Protein AF-A0A925J0E3-F1 (afdb_monomer_lite)

pLDDT: mean 84.18, std 11.71, range [51.5, 95.69]

Secondary structure (DSSP, 8-state):
-HHHHHHTT-HHHHHHHHHHHHHHHHHHHHHHS-B-S--BTTTTBSPTTS---TT-SB-TTTTHHHHHHHHHHT--

Sequence (76 aa):
MYKGLTQYNFPGVTKELVEKSNALLVINWRASKSVNENYHASGVGRLPGEAQNTSDNFYHWGALLGYMYLLENNKK

Foldseek 3Di:
DLVVCVVVPVVVVNVVQLVLLQQLQVLCCVVPVAQDPDADPVSNGDDPPDDDPVPHSYDPVSCVSNVSNVVVVPPD

Radius of gyration: 13.39 Å; chains: 1; bounding box: 36×21×33 Å

Structure (mmCIF, N/CA/C/O backbone):
data_AF-A0A925J0E3-F1
#
_entry.id   AF-A0A925J0E3-F1
#
loop_
_atom_site.group_PDB
_atom_site.id
_atom_site.type_symbol
_atom_site.label_atom_id
_atom_site.label_alt_id
_atom_site.label_comp_id
_atom_site.label_asym_id
_atom_site.label_entity_id
_atom_site.label_seq_id
_atom_site.pdbx_PDB_ins_code
_atom_site.Cartn_x
_atom_site.Cartn_y
_atom_site.Cartn_z
_atom_site.occupancy
_atom_site.B_iso_or_equiv
_atom_site.auth_seq_id
_atom_site.auth_comp_id
_atom_site.auth_asym_id
_atom_site.auth_atom_id
_atom_site.pdbx_PDB_model_num
ATOM 1 N N . MET A 1 1 ? -1.216 8.599 9.186 1.00 83.06 1 MET A N 1
ATOM 2 C CA . MET A 1 1 ? -2.522 8.588 8.490 1.00 83.06 1 MET A CA 1
ATOM 3 C C . MET A 1 1 ? -3.396 7.410 8.926 1.00 83.06 1 MET A C 1
ATOM 5 O O . MET A 1 1 ? -4.313 7.662 9.692 1.00 83.06 1 MET A O 1
ATOM 9 N N . TYR A 1 2 ? -3.090 6.154 8.558 1.00 91.81 2 TYR A N 1
ATOM 10 C CA . TYR A 1 2 ? -3.880 4.960 8.936 1.00 91.81 2 TYR A CA 1
ATOM 11 C C . TYR A 1 2 ? -4.226 4.884 10.429 1.00 91.81 2 TYR A C 1
ATOM 13 O O . TYR A 1 2 ? -5.401 4.844 10.772 1.00 91.81 2 TYR A O 1
ATOM 21 N N . LYS A 1 3 ? -3.227 5.002 11.319 1.00 92.38 3 LYS A N 1
ATOM 22 C CA . LYS A 1 3 ? -3.451 5.010 12.778 1.00 92.38 3 LYS A CA 1
ATOM 23 C C . LYS A 1 3 ? -4.459 6.081 13.222 1.00 92.38 3 LYS A C 1
ATOM 25 O O . LYS A 1 3 ? -5.272 5.829 14.102 1.00 92.38 3 LYS A O 1
ATOM 30 N N . GLY A 1 4 ? -4.418 7.258 12.596 1.00 94.12 4 GLY A N 1
ATOM 31 C CA . GLY A 1 4 ? -5.371 8.335 12.862 1.00 94.12 4 GLY A CA 1
ATOM 32 C C . GLY A 1 4 ? -6.783 7.951 12.427 1.00 94.12 4 GLY A C 1
ATOM 33 O O . GLY A 1 4 ? -7.699 8.012 13.236 1.00 94.12 4 GLY A O 1
ATOM 34 N N . LEU A 1 5 ? -6.955 7.471 11.193 1.00 93.56 5 LEU A N 1
ATOM 35 C CA . LEU A 1 5 ? -8.267 7.042 10.692 1.00 93.56 5 LEU A CA 1
ATOM 36 C C . LEU A 1 5 ? -8.879 5.916 11.538 1.00 93.56 5 LEU A C 1
ATOM 38 O O . LEU A 1 5 ? -10.075 5.949 11.822 1.0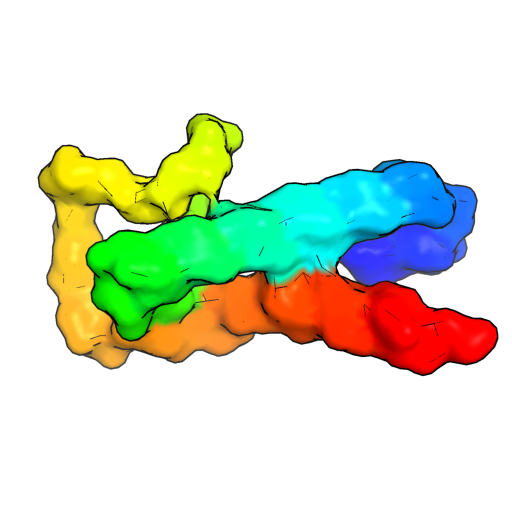0 93.56 5 LEU A O 1
ATOM 42 N N . THR A 1 6 ? -8.055 4.975 12.010 1.00 92.75 6 THR A N 1
ATOM 43 C CA . THR A 1 6 ? -8.509 3.916 12.921 1.00 92.75 6 THR A CA 1
ATOM 44 C C . THR A 1 6 ? -8.856 4.450 14.308 1.00 92.75 6 THR A C 1
ATOM 46 O O . THR A 1 6 ? -9.834 4.011 14.900 1.00 92.75 6 THR A O 1
ATOM 49 N N . GLN A 1 7 ? -8.082 5.403 14.836 1.00 95.44 7 GLN A N 1
ATOM 50 C CA . GLN A 1 7 ? -8.284 5.947 16.182 1.00 95.44 7 GLN A CA 1
ATOM 51 C C . GLN A 1 7 ? -9.524 6.844 16.267 1.00 95.44 7 GLN A C 1
ATOM 53 O O . GLN A 1 7 ? -10.216 6.831 17.279 1.00 95.44 7 GLN A O 1
ATOM 58 N 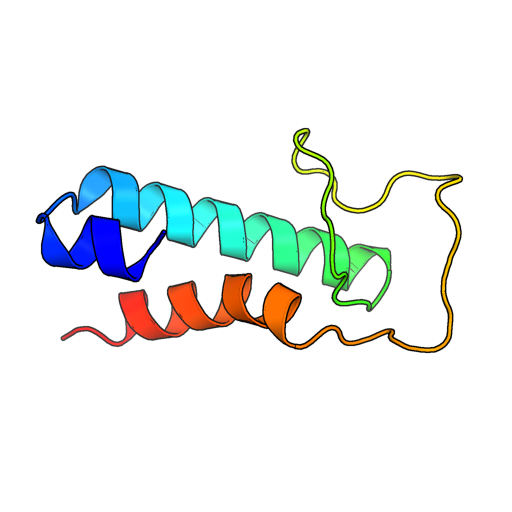N . TYR A 1 8 ? -9.821 7.593 15.205 1.00 95.69 8 TYR A N 1
ATOM 59 C CA . TYR A 1 8 ? -11.011 8.443 15.113 1.00 95.69 8 TYR A CA 1
ATOM 60 C C . TYR A 1 8 ? -12.226 7.728 14.492 1.00 95.69 8 TYR A C 1
ATOM 62 O O . TYR A 1 8 ? -13.230 8.371 14.207 1.00 95.69 8 TYR A O 1
ATOM 70 N N . ASN A 1 9 ? -12.153 6.403 14.317 1.00 92.38 9 ASN A N 1
ATOM 71 C CA . ASN A 1 9 ? -13.243 5.538 13.863 1.00 92.38 9 ASN A CA 1
ATOM 72 C C . ASN A 1 9 ? -13.865 5.939 12.509 1.00 92.38 9 ASN A C 1
ATOM 74 O O . ASN A 1 9 ? -15.080 6.091 12.381 1.00 92.38 9 ASN A O 1
ATOM 78 N N . PHE A 1 10 ? -13.027 6.064 11.476 1.00 94.81 10 PHE A N 1
ATOM 79 C CA . PHE A 1 10 ? -13.454 6.257 10.085 1.00 94.81 10 PHE A CA 1
ATOM 80 C C . PHE A 1 10 ? -13.274 4.965 9.265 1.00 94.81 10 PHE A C 1
ATOM 82 O O . PHE A 1 10 ? -12.354 4.889 8.443 1.00 94.81 10 PHE A O 1
ATOM 89 N N . PRO A 1 11 ? -14.109 3.926 9.454 1.00 93.19 11 PRO A N 1
ATOM 90 C CA . PRO A 1 11 ? -13.879 2.606 8.860 1.00 93.19 11 PRO A CA 1
ATOM 91 C C . PRO A 1 11 ? -13.922 2.618 7.327 1.00 93.19 11 PRO A C 1
ATOM 93 O O . PRO A 1 11 ? -13.067 2.012 6.690 1.00 93.19 11 PRO A O 1
ATOM 96 N N . GLY A 1 12 ? -14.853 3.364 6.716 1.00 94.31 12 GLY A N 1
ATOM 97 C CA . GLY A 1 12 ? -14.951 3.455 5.253 1.00 94.31 12 GLY A CA 1
ATOM 98 C C . GLY A 1 12 ? -13.706 4.076 4.613 1.00 94.31 12 GLY A C 1
ATOM 99 O O . GLY A 1 12 ? -13.129 3.506 3.693 1.00 94.31 12 GLY A O 1
ATOM 100 N N . VAL A 1 13 ? -13.239 5.199 5.166 1.00 95.19 13 VAL A N 1
ATOM 101 C CA . VAL A 1 13 ? -12.033 5.899 4.688 1.00 95.19 13 VAL A CA 1
ATOM 102 C C . VAL A 1 13 ? -10.773 5.076 4.964 1.00 95.19 13 VAL A C 1
ATOM 104 O O . VAL A 1 13 ? -9.862 5.045 4.142 1.00 95.19 13 VAL A O 1
ATOM 107 N N . THR A 1 14 ? -10.718 4.382 6.107 1.00 95.12 14 THR A N 1
ATOM 108 C CA . THR A 1 14 ? -9.616 3.465 6.437 1.00 95.12 14 THR A CA 1
ATOM 109 C C . THR A 1 14 ? -9.512 2.357 5.396 1.00 95.12 14 THR A C 1
ATOM 111 O O . THR A 1 14 ? -8.430 2.139 4.853 1.00 95.12 14 THR A O 1
ATOM 114 N N . LYS A 1 15 ? -10.635 1.707 5.074 1.00 94.88 15 LYS A N 1
ATOM 115 C CA . LYS A 1 15 ? -10.696 0.652 4.063 1.00 94.88 15 LYS A CA 1
ATOM 116 C C . LYS A 1 15 ? -10.255 1.164 2.693 1.00 94.88 15 LYS A C 1
ATOM 118 O O . LYS A 1 15 ? -9.383 0.563 2.074 1.00 94.88 15 LYS A O 1
ATOM 123 N N . GLU A 1 16 ? -10.788 2.306 2.260 1.00 95.56 16 GLU A N 1
ATOM 124 C CA . GLU A 1 16 ? -10.439 2.902 0.968 1.00 95.56 16 GLU A CA 1
ATOM 125 C C . GLU A 1 16 ? -8.945 3.249 0.874 1.00 95.56 16 GLU A C 1
ATOM 127 O O . GLU A 1 16 ? -8.297 2.943 -0.130 1.00 95.56 16 GLU A O 1
ATOM 132 N N . LEU A 1 17 ? -8.380 3.849 1.929 1.00 94.62 17 LEU A N 1
ATOM 133 C CA . LEU A 1 17 ? -6.950 4.135 2.010 1.00 94.62 17 LEU A CA 1
ATOM 134 C C . LEU A 1 17 ? -6.137 2.853 1.829 1.00 94.62 17 LEU A C 1
ATOM 136 O O . LEU A 1 17 ? -5.238 2.797 0.995 1.00 94.62 17 LEU A O 1
ATOM 140 N N . VAL A 1 18 ? -6.460 1.833 2.619 1.00 95.19 18 VAL A N 1
ATOM 141 C CA . VAL A 1 18 ? -5.740 0.563 2.661 1.00 95.19 18 VAL A CA 1
ATOM 142 C C . VAL A 1 18 ? -5.780 -0.159 1.309 1.00 95.19 18 VAL A C 1
ATOM 144 O O . VAL A 1 18 ? -4.745 -0.622 0.824 1.00 95.19 18 VAL A O 1
ATOM 147 N N . GLU A 1 19 ? -6.947 -0.217 0.668 1.00 95.38 19 GLU A N 1
ATOM 148 C CA . GLU A 1 19 ? -7.122 -0.851 -0.642 1.00 95.38 19 GLU A CA 1
ATOM 149 C C . GLU A 1 19 ? -6.335 -0.120 -1.736 1.00 95.38 19 GLU A C 1
ATOM 151 O O . GLU A 1 19 ? -5.593 -0.755 -2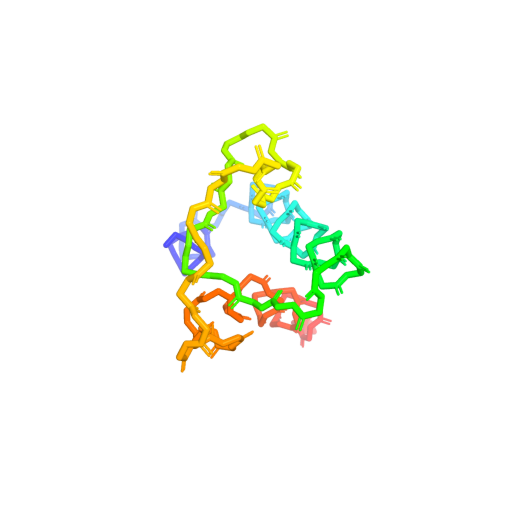.492 1.00 95.38 19 GLU A O 1
ATOM 156 N N . LYS A 1 20 ? -6.429 1.216 -1.788 1.00 93.75 20 LYS A N 1
ATOM 157 C CA . LYS A 1 20 ? -5.697 2.034 -2.768 1.00 93.75 20 LYS A CA 1
ATOM 158 C C . LYS A 1 20 ? -4.187 1.969 -2.555 1.00 93.75 20 LYS A C 1
ATOM 160 O O . LYS A 1 20 ? -3.443 1.829 -3.524 1.00 93.75 20 LYS A O 1
ATOM 165 N N . SER A 1 21 ? -3.729 2.023 -1.304 1.00 93.19 21 SER A N 1
ATOM 166 C CA . SER A 1 21 ? -2.315 1.874 -0.949 1.00 93.19 21 SER A CA 1
ATOM 167 C C . SER A 1 21 ? -1.752 0.528 -1.407 1.00 93.19 21 SER A C 1
ATOM 169 O O . SER A 1 21 ? -0.696 0.489 -2.039 1.00 93.19 21 SER A O 1
ATOM 171 N N . ASN A 1 22 ? -2.466 -0.570 -1.150 1.00 94.62 22 ASN A N 1
ATOM 172 C CA . ASN A 1 22 ? -2.038 -1.898 -1.580 1.00 94.62 22 ASN A CA 1
ATOM 173 C C . ASN A 1 22 ? -2.029 -2.037 -3.108 1.00 94.62 22 ASN A C 1
ATOM 175 O O . ASN A 1 22 ? -1.064 -2.548 -3.675 1.00 94.62 22 ASN A O 1
ATOM 179 N N . ALA A 1 23 ? -3.069 -1.546 -3.789 1.00 93.38 23 ALA A N 1
ATOM 180 C CA . ALA A 1 23 ? -3.136 -1.568 -5.248 1.00 93.38 23 ALA A CA 1
ATOM 181 C C . ALA A 1 23 ? -1.945 -0.827 -5.877 1.00 93.38 23 ALA A C 1
ATOM 183 O O . ALA A 1 23 ? -1.283 -1.363 -6.767 1.00 93.38 23 ALA A O 1
ATOM 184 N N . LEU A 1 24 ? -1.625 0.363 -5.362 1.00 91.50 24 LEU A N 1
ATOM 185 C CA . LEU A 1 24 ? -0.487 1.164 -5.803 1.00 91.50 24 LEU A CA 1
ATOM 186 C C . LEU A 1 24 ? 0.843 0.421 -5.625 1.00 91.50 24 LEU A C 1
ATOM 188 O O . LEU A 1 24 ? 1.639 0.351 -6.566 1.00 91.50 24 LEU A O 1
ATOM 192 N N . LEU A 1 25 ? 1.069 -0.176 -4.451 1.00 91.69 25 LEU A N 1
ATOM 193 C CA . LEU A 1 25 ? 2.270 -0.965 -4.174 1.00 91.69 25 LEU A CA 1
ATOM 194 C C . LEU A 1 25 ? 2.404 -2.146 -5.147 1.00 91.69 25 LEU A C 1
ATOM 196 O O . LEU A 1 25 ? 3.467 -2.350 -5.731 1.00 91.69 25 LEU A O 1
ATOM 200 N N . VAL A 1 26 ? 1.327 -2.907 -5.361 1.00 91.38 26 VAL A N 1
ATOM 201 C CA . VAL A 1 26 ? 1.331 -4.094 -6.231 1.00 91.38 26 VAL A CA 1
ATOM 202 C C . VAL A 1 26 ? 1.569 -3.725 -7.695 1.00 91.38 26 VAL A C 1
ATOM 204 O O . VAL A 1 26 ? 2.326 -4.420 -8.377 1.00 91.38 26 VAL A O 1
ATOM 207 N N . ILE A 1 27 ? 0.956 -2.645 -8.191 1.00 89.62 27 ILE A N 1
ATOM 208 C CA . ILE A 1 27 ? 1.168 -2.161 -9.564 1.00 89.62 27 ILE A CA 1
ATOM 209 C C . ILE A 1 27 ? 2.639 -1.779 -9.771 1.00 89.62 27 ILE A C 1
ATOM 211 O O . ILE A 1 27 ? 3.253 -2.227 -10.740 1.00 89.62 27 ILE A O 1
ATOM 215 N N . ASN A 1 28 ? 3.234 -1.045 -8.826 1.00 85.94 28 ASN A N 1
ATOM 216 C CA . ASN A 1 28 ? 4.647 -0.656 -8.890 1.00 85.94 28 ASN A CA 1
ATOM 217 C C . ASN A 1 28 ? 5.581 -1.854 -8.838 1.00 85.94 28 ASN A C 1
ATOM 219 O O . ASN A 1 28 ? 6.444 -2.012 -9.696 1.00 85.94 28 ASN A O 1
ATOM 223 N N . TRP A 1 29 ? 5.363 -2.747 -7.875 1.00 87.50 29 TRP A N 1
ATOM 224 C CA . TRP A 1 29 ? 6.158 -3.959 -7.746 1.00 87.50 29 TRP A CA 1
ATOM 225 C C . TRP A 1 29 ? 6.129 -4.796 -9.029 1.00 87.50 29 TRP A C 1
ATOM 227 O O . TRP A 1 29 ? 7.142 -5.354 -9.451 1.00 87.50 29 TRP A O 1
ATOM 237 N N . ARG A 1 30 ? 4.970 -4.892 -9.689 1.00 87.94 30 ARG A N 1
ATOM 238 C CA . ARG A 1 30 ? 4.851 -5.603 -10.967 1.00 87.94 30 ARG A CA 1
ATOM 239 C C . ARG A 1 30 ? 5.614 -4.907 -12.092 1.00 87.94 30 ARG A C 1
ATOM 241 O O . ARG A 1 30 ? 6.226 -5.621 -12.881 1.00 87.94 30 ARG A O 1
ATOM 248 N N . ALA A 1 31 ? 5.602 -3.576 -12.136 1.00 85.19 31 ALA A N 1
ATOM 249 C CA . ALA A 1 31 ? 6.235 -2.784 -13.186 1.00 85.19 31 ALA A CA 1
ATOM 250 C C . ALA A 1 31 ? 7.766 -2.703 -13.055 1.00 85.19 31 ALA A C 1
ATOM 252 O O . ALA A 1 31 ? 8.473 -2.923 -14.033 1.00 85.19 31 ALA A O 1
ATOM 253 N N . SER A 1 32 ? 8.284 -2.410 -11.860 1.00 81.50 32 SER A N 1
ATOM 254 C CA . SER A 1 32 ? 9.702 -2.080 -11.653 1.00 81.50 32 SER A CA 1
ATOM 255 C C . SER A 1 32 ? 10.436 -3.012 -10.691 1.00 81.50 32 SER A C 1
ATOM 257 O O . SER A 1 32 ? 11.642 -2.856 -10.518 1.00 81.50 32 SER A O 1
ATOM 259 N N . LYS A 1 33 ? 9.737 -3.960 -10.045 1.00 86.56 33 LYS A N 1
ATOM 260 C CA . LYS A 1 33 ? 10.293 -4.804 -8.965 1.00 86.56 33 LYS A CA 1
ATOM 261 C C . LYS A 1 33 ? 10.919 -3.982 -7.832 1.00 86.56 33 LYS A C 1
ATOM 263 O O . LYS A 1 33 ? 11.842 -4.445 -7.169 1.00 86.56 33 LYS A O 1
ATOM 268 N N . SER A 1 34 ? 10.406 -2.770 -7.616 1.00 83.69 34 SER A N 1
ATOM 269 C CA . SER A 1 34 ? 10.884 -1.856 -6.586 1.00 83.69 34 SER A CA 1
ATOM 270 C C . SER A 1 34 ? 9.755 -1.399 -5.669 1.00 83.69 34 SER A C 1
ATOM 272 O O . SER A 1 34 ? 8.590 -1.316 -6.064 1.00 83.69 34 SER A O 1
ATOM 274 N N . VAL A 1 35 ? 10.127 -1.096 -4.431 1.00 87.44 35 VAL A N 1
ATOM 275 C CA . VAL A 1 35 ? 9.316 -0.356 -3.469 1.00 87.44 35 VAL A CA 1
ATOM 276 C C . VAL A 1 35 ? 9.973 1.005 -3.315 1.00 87.44 35 VAL A C 1
ATOM 278 O O . VAL A 1 35 ? 11.115 1.089 -2.872 1.00 87.44 35 VAL A O 1
ATOM 281 N N . ASN A 1 36 ? 9.262 2.055 -3.709 1.00 84.00 36 ASN A N 1
ATOM 282 C CA . ASN A 1 36 ? 9.817 3.403 -3.793 1.00 84.00 36 ASN A CA 1
ATOM 283 C C . ASN A 1 36 ? 9.487 4.211 -2.530 1.00 84.00 36 ASN A C 1
ATOM 285 O O . ASN A 1 36 ? 8.527 3.897 -1.823 1.00 84.00 36 ASN A O 1
ATOM 289 N N . GLU A 1 37 ? 10.270 5.258 -2.262 1.00 82.81 37 GLU A N 1
ATOM 290 C CA . GLU A 1 37 ? 9.983 6.216 -1.185 1.00 82.81 37 GLU A CA 1
ATOM 291 C C . GLU A 1 37 ? 8.749 7.064 -1.541 1.00 82.81 37 GLU A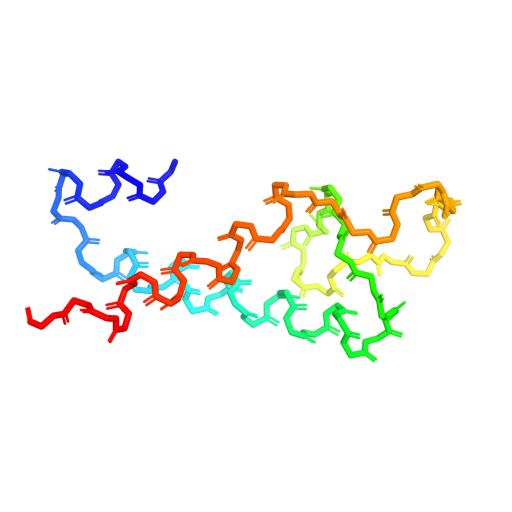 C 1
ATOM 293 O O . GLU A 1 37 ? 7.804 7.155 -0.763 1.00 82.81 37 GLU A O 1
ATOM 298 N N . ASN A 1 38 ? 8.697 7.569 -2.777 1.00 81.06 38 ASN A N 1
ATOM 299 C CA . ASN A 1 38 ? 7.596 8.382 -3.283 1.00 81.06 38 ASN A CA 1
ATOM 300 C C . ASN A 1 38 ? 6.844 7.669 -4.413 1.00 81.06 38 ASN A C 1
ATOM 302 O O . ASN A 1 38 ? 7.421 6.912 -5.196 1.00 81.06 38 ASN A O 1
ATOM 306 N N . TYR A 1 39 ? 5.547 7.949 -4.508 1.00 79.75 39 TYR A N 1
ATOM 307 C CA . TYR A 1 39 ? 4.668 7.464 -5.570 1.00 79.75 39 TYR A CA 1
ATOM 308 C C . TYR A 1 39 ? 3.932 8.651 -6.187 1.00 79.75 39 TYR A C 1
ATOM 310 O O . TYR A 1 39 ? 3.486 9.539 -5.456 1.00 79.75 39 TYR A O 1
ATOM 318 N N . HIS A 1 40 ? 3.748 8.664 -7.512 1.00 79.00 40 HIS A N 1
ATOM 319 C CA . HIS A 1 40 ? 2.942 9.713 -8.133 1.00 79.00 40 HIS A CA 1
ATOM 320 C C . HIS A 1 40 ? 1.488 9.671 -7.656 1.00 79.00 40 HIS A C 1
ATOM 322 O O . HIS A 1 40 ? 0.856 8.612 -7.596 1.00 79.00 40 HIS A O 1
ATOM 328 N N . ALA A 1 41 ? 0.923 10.862 -7.446 1.00 76.25 41 ALA A N 1
ATOM 329 C CA . ALA A 1 41 ? -0.473 11.056 -7.053 1.00 76.25 41 ALA A CA 1
ATOM 330 C C . ALA A 1 41 ? -1.492 10.496 -8.066 1.00 76.25 41 ALA A C 1
ATOM 332 O O . ALA A 1 41 ? -2.631 10.225 -7.699 1.00 76.25 41 ALA A O 1
ATOM 333 N N . SER A 1 42 ? -1.093 10.283 -9.325 1.00 78.44 42 SER A N 1
ATOM 334 C CA . SER A 1 42 ? -1.931 9.651 -10.354 1.00 78.44 42 SER A CA 1
ATOM 335 C C . SER A 1 42 ? -2.126 8.144 -10.152 1.00 78.44 42 SER A C 1
ATOM 337 O O . SER A 1 42 ? -2.881 7.524 -10.894 1.00 78.44 42 SER A O 1
ATOM 339 N N . GLY A 1 43 ? -1.455 7.533 -9.172 1.00 68.56 43 GLY A N 1
ATOM 340 C CA . GLY A 1 43 ? -1.639 6.122 -8.833 1.00 68.56 43 GLY A CA 1
ATOM 341 C C . GLY A 1 43 ? -0.901 5.140 -9.751 1.00 68.56 43 GLY A C 1
ATOM 342 O O . GLY A 1 43 ? -1.016 3.931 -9.574 1.00 68.56 43 GLY A O 1
ATOM 343 N N . VAL A 1 44 ? -0.119 5.638 -10.711 1.00 69.75 44 VAL A N 1
ATOM 344 C CA . VAL A 1 44 ? 0.683 4.803 -11.626 1.00 69.75 44 VAL A CA 1
ATOM 345 C C . VAL A 1 44 ? 2.039 4.417 -11.048 1.00 69.75 44 VAL A C 1
ATOM 347 O O . VAL A 1 44 ? 2.734 3.586 -11.626 1.00 69.75 44 VAL A O 1
ATOM 350 N N . GLY A 1 45 ? 2.411 4.987 -9.898 1.00 71.06 45 GLY A N 1
ATOM 351 C CA . GLY A 1 45 ? 3.713 4.740 -9.309 1.00 71.06 45 GLY A CA 1
ATOM 352 C C . GLY A 1 45 ? 4.803 5.673 -9.780 1.00 71.06 45 GLY A C 1
ATOM 353 O O . GLY A 1 45 ? 4.597 6.877 -9.784 1.00 71.06 45 GLY A O 1
ATOM 354 N N . ARG A 1 46 ? 5.964 5.128 -10.131 1.00 69.31 46 ARG A N 1
ATOM 355 C CA . ARG A 1 46 ? 7.050 5.901 -10.740 1.00 69.31 46 ARG A CA 1
ATOM 356 C C . ARG A 1 46 ? 6.792 6.081 -12.244 1.00 69.31 46 ARG A C 1
ATOM 358 O O . ARG A 1 46 ? 6.409 5.124 -12.916 1.00 69.31 46 ARG A O 1
ATOM 365 N N . LEU A 1 47 ? 6.996 7.282 -12.781 1.00 72.50 47 LEU A N 1
ATOM 366 C CA . LEU A 1 47 ? 6.832 7.583 -14.208 1.00 72.50 47 LEU A CA 1
ATOM 367 C C . LEU A 1 47 ? 8.090 7.234 -15.031 1.00 72.50 47 LEU A C 1
ATOM 369 O O . LEU A 1 47 ? 9.210 7.255 -14.505 1.00 72.50 47 LEU A O 1
ATOM 373 N N . PRO A 1 48 ? 7.942 6.967 -16.347 1.00 67.69 48 PRO A N 1
ATOM 374 C CA . PRO A 1 48 ? 9.078 6.876 -17.259 1.00 67.69 48 PRO A CA 1
ATOM 375 C C . PRO A 1 48 ? 9.867 8.194 -17.259 1.00 67.69 48 PRO A C 1
ATOM 377 O O . PRO A 1 48 ? 9.324 9.239 -17.608 1.00 67.69 48 PRO A O 1
ATOM 380 N N . GLY A 1 49 ? 11.142 8.148 -16.866 1.00 67.00 49 GLY A N 1
ATOM 381 C CA . GLY A 1 49 ? 12.037 9.314 -16.851 1.00 67.00 49 GLY A CA 1
ATOM 382 C C . GLY A 1 49 ? 12.361 9.887 -15.468 1.00 67.00 49 GLY A C 1
ATOM 383 O O . GLY A 1 49 ? 13.272 10.704 -15.366 1.00 67.00 49 GLY A O 1
ATOM 384 N N . GLU A 1 50 ? 11.701 9.443 -14.393 1.00 70.25 50 GLU A N 1
ATOM 385 C CA . GLU A 1 50 ? 12.145 9.789 -13.033 1.00 70.25 50 GLU A CA 1
ATOM 386 C C . GLU A 1 50 ? 13.507 9.138 -12.746 1.00 70.25 50 GLU A C 1
ATOM 388 O O . GLU A 1 50 ? 13.751 8.021 -13.200 1.00 70.25 50 GLU A O 1
ATOM 393 N N . ALA A 1 51 ? 14.411 9.794 -12.012 1.00 65.50 51 ALA A N 1
ATOM 394 C CA . ALA A 1 51 ? 15.740 9.242 -11.731 1.00 65.50 51 ALA A CA 1
ATOM 395 C C . ALA A 1 51 ? 15.644 7.939 -10.913 1.00 65.50 51 ALA A C 1
ATOM 397 O O . ALA A 1 51 ? 14.930 7.871 -9.913 1.00 65.50 51 ALA A O 1
ATOM 398 N N . GLN A 1 52 ? 16.360 6.889 -11.334 1.00 62.88 52 GLN A N 1
ATOM 399 C CA . GLN A 1 52 ? 16.469 5.659 -10.548 1.00 62.88 52 GLN A CA 1
ATOM 400 C C . GLN A 1 52 ? 17.629 5.799 -9.570 1.00 62.88 52 GLN A C 1
ATOM 402 O O . GLN A 1 52 ? 18.780 5.634 -9.964 1.00 62.88 52 GLN A O 1
ATOM 407 N N . ASN A 1 53 ? 17.338 6.050 -8.295 1.00 60.81 53 ASN A N 1
ATOM 408 C CA . ASN A 1 53 ? 18.327 5.778 -7.257 1.00 60.81 53 ASN A CA 1
ATOM 409 C C . ASN A 1 53 ? 18.408 4.259 -7.079 1.00 60.81 53 ASN A C 1
ATOM 411 O O . ASN A 1 53 ? 17.538 3.632 -6.482 1.00 60.81 53 ASN A O 1
ATOM 415 N N . THR A 1 54 ? 19.440 3.655 -7.665 1.00 58.34 54 THR A N 1
ATOM 416 C CA . THR A 1 54 ? 19.687 2.204 -7.653 1.00 58.34 54 THR A CA 1
ATOM 417 C C . THR A 1 54 ? 20.055 1.662 -6.272 1.00 58.34 54 THR A C 1
ATOM 419 O O . THR A 1 54 ? 20.115 0.448 -6.097 1.00 58.34 54 THR A O 1
ATOM 422 N N . SER A 1 55 ? 20.318 2.538 -5.302 1.00 53.47 55 SER A N 1
ATOM 423 C CA . SER A 1 55 ? 20.748 2.174 -3.953 1.00 53.47 55 SER A CA 1
ATOM 424 C C . SER A 1 55 ? 19.621 1.688 -3.035 1.00 53.47 55 SER A C 1
ATOM 426 O O . SER A 1 55 ? 19.935 1.023 -2.060 1.00 53.47 55 SER A O 1
ATOM 428 N N . ASP A 1 56 ? 18.340 1.910 -3.358 1.00 55.88 56 ASP A N 1
ATOM 429 C CA . ASP A 1 56 ? 17.217 1.504 -2.497 1.00 55.88 56 ASP A CA 1
ATOM 430 C C . ASP A 1 56 ? 16.020 0.983 -3.305 1.00 55.88 56 ASP A C 1
ATOM 432 O O . ASP A 1 56 ? 14.949 1.586 -3.359 1.00 55.88 56 ASP A O 1
ATOM 436 N N . ASN A 1 57 ? 16.165 -0.193 -3.923 1.00 68.31 57 ASN A N 1
ATOM 437 C CA . ASN A 1 57 ? 15.032 -0.868 -4.576 1.00 68.31 57 ASN A CA 1
ATOM 438 C C . ASN A 1 57 ? 13.933 -1.294 -3.581 1.00 68.31 57 ASN A C 1
ATOM 440 O O . ASN A 1 57 ? 12.860 -1.720 -4.010 1.00 68.31 57 ASN A O 1
ATOM 444 N N . PHE A 1 58 ? 14.184 -1.211 -2.270 1.00 76.81 58 PHE A N 1
ATOM 445 C CA . PHE A 1 58 ? 13.213 -1.546 -1.237 1.00 76.81 58 PHE A CA 1
ATOM 446 C C . PHE A 1 58 ? 13.177 -0.497 -0.123 1.00 76.81 58 PHE A C 1
ATOM 448 O O . PHE A 1 58 ? 13.845 -0.622 0.903 1.00 76.81 58 PHE A O 1
ATOM 455 N N . TYR A 1 59 ? 12.355 0.532 -0.304 1.00 82.44 59 TYR A N 1
ATOM 456 C CA . TYR A 1 59 ? 12.190 1.573 0.700 1.00 82.44 59 TYR A CA 1
ATOM 457 C C . TYR A 1 59 ? 11.190 1.160 1.789 1.00 82.44 59 TYR A C 1
ATOM 459 O O . TYR A 1 59 ? 10.003 0.935 1.539 1.00 82.44 59 TYR A O 1
ATOM 467 N N . HIS A 1 60 ? 11.672 1.088 3.029 1.00 81.00 60 HIS A N 1
ATOM 468 C CA . HIS A 1 60 ? 10.930 0.579 4.186 1.00 81.00 60 HIS A CA 1
ATOM 469 C C . HIS A 1 60 ? 9.584 1.286 4.431 1.00 81.00 60 HIS A C 1
ATOM 471 O O . HIS A 1 60 ? 8.602 0.625 4.763 1.00 81.00 60 HIS A O 1
ATOM 477 N N . TRP A 1 61 ? 9.488 2.605 4.228 1.00 85.06 61 TRP A N 1
ATOM 478 C CA . TRP A 1 61 ? 8.211 3.310 4.390 1.00 85.06 61 TRP A CA 1
ATOM 479 C C . TRP A 1 61 ? 7.268 3.142 3.194 1.00 85.06 61 TRP A C 1
ATOM 481 O O . TRP A 1 61 ? 6.055 3.160 3.384 1.00 85.06 61 TRP A O 1
ATOM 491 N N . GLY A 1 62 ? 7.782 2.842 1.999 1.00 85.50 62 GLY A N 1
ATOM 492 C CA . GLY A 1 62 ? 6.954 2.384 0.882 1.00 85.50 62 GLY A CA 1
ATOM 493 C C . GLY A 1 62 ? 6.304 1.023 1.165 1.00 85.50 62 GLY A C 1
ATOM 494 O O . GLY A 1 62 ? 5.154 0.794 0.794 1.00 85.50 62 GLY A O 1
ATOM 495 N N . ALA A 1 63 ? 6.981 0.142 1.911 1.00 88.19 63 ALA A N 1
ATOM 496 C CA . ALA A 1 63 ? 6.418 -1.147 2.324 1.00 88.19 63 ALA A CA 1
ATOM 497 C C . ALA A 1 63 ? 5.245 -1.003 3.315 1.00 88.19 63 ALA A C 1
ATOM 499 O O . ALA A 1 63 ? 4.415 -1.911 3.428 1.00 88.19 63 ALA A O 1
ATOM 500 N N . LEU A 1 64 ? 5.108 0.155 3.982 1.00 92.19 64 LEU A N 1
ATOM 501 C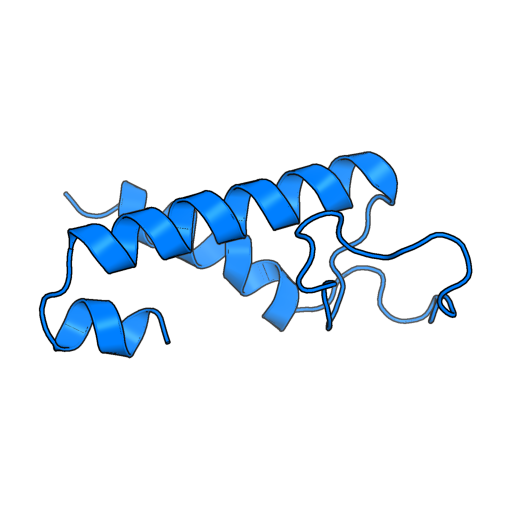 CA . LEU A 1 64 ? 3.967 0.435 4.861 1.00 92.19 64 LEU A CA 1
ATOM 502 C C . LEU A 1 64 ? 2.632 0.384 4.109 1.00 92.19 64 LEU A C 1
ATOM 504 O O . LEU A 1 64 ? 1.627 0.008 4.708 1.00 92.19 64 LEU A O 1
ATOM 508 N N . LEU A 1 65 ? 2.619 0.696 2.806 1.00 91.44 65 LEU A N 1
ATOM 509 C CA . LEU A 1 65 ? 1.428 0.615 1.953 1.00 91.44 65 LEU A CA 1
ATOM 510 C C . LEU A 1 65 ? 0.780 -0.777 2.002 1.00 91.44 65 LEU A C 1
ATOM 512 O O . LEU A 1 65 ? -0.429 -0.889 2.191 1.00 91.44 65 LEU A O 1
ATOM 516 N N . GLY A 1 66 ? 1.590 -1.832 1.887 1.00 92.12 66 GLY A N 1
ATOM 517 C CA . GLY A 1 66 ? 1.130 -3.221 1.967 1.00 92.12 66 GLY A CA 1
ATOM 518 C C . GLY A 1 66 ? 0.925 -3.688 3.406 1.00 92.12 66 GLY A C 1
ATOM 519 O O . GLY A 1 66 ? -0.011 -4.430 3.693 1.00 92.12 66 GLY A O 1
ATOM 520 N N . TYR A 1 67 ? 1.750 -3.212 4.343 1.00 93.88 67 TYR A N 1
ATOM 521 C CA . TYR A 1 67 ? 1.608 -3.568 5.755 1.00 93.88 67 TYR A CA 1
ATOM 522 C C . TYR A 1 67 ? 0.259 -3.127 6.341 1.00 93.88 67 TYR A C 1
ATOM 524 O O . TYR A 1 67 ? -0.378 -3.900 7.054 1.00 93.88 67 TYR A O 1
ATOM 532 N N . MET A 1 68 ? -0.226 -1.927 5.997 1.00 94.81 68 MET A N 1
ATOM 533 C CA . MET A 1 68 ? -1.550 -1.462 6.429 1.00 94.81 68 MET A CA 1
ATOM 534 C C . MET A 1 68 ? -2.672 -2.396 5.949 1.00 94.81 68 MET A C 1
ATOM 536 O O . MET A 1 68 ? -3.606 -2.654 6.702 1.00 94.81 68 MET A O 1
ATOM 540 N N . TYR A 1 69 ? -2.550 -2.962 4.744 1.00 94.94 69 TYR A N 1
ATOM 541 C CA . TYR A 1 69 ? -3.494 -3.949 4.205 1.00 94.94 69 TYR A CA 1
ATOM 542 C C . TYR A 1 69 ? -3.484 -5.269 4.962 1.00 94.94 69 TYR A C 1
ATOM 544 O O . TYR A 1 69 ? -4.543 -5.809 5.279 1.00 94.94 69 TYR A O 1
ATOM 552 N N . LEU A 1 70 ? -2.300 -5.762 5.317 1.00 94.75 70 LEU A N 1
ATOM 553 C CA . LEU A 1 70 ? -2.185 -6.953 6.154 1.00 94.75 70 LEU A CA 1
ATOM 554 C C . LEU A 1 70 ? -2.754 -6.719 7.554 1.00 94.75 70 LEU A C 1
ATOM 556 O O . LEU A 1 70 ? -3.392 -7.613 8.099 1.00 94.75 70 LEU A O 1
ATOM 560 N N . LEU A 1 71 ? -2.539 -5.538 8.138 1.00 94.31 71 LEU A N 1
ATOM 561 C CA . LEU A 1 71 ? -3.110 -5.191 9.438 1.00 94.31 71 LEU A CA 1
ATOM 562 C C . LEU A 1 71 ? -4.634 -5.117 9.391 1.00 94.31 71 LEU A C 1
ATOM 564 O O . LEU A 1 71 ? -5.281 -5.673 10.272 1.00 94.31 71 LEU A O 1
ATOM 568 N N . GLU A 1 72 ? -5.200 -4.447 8.388 1.00 92.62 72 GLU A N 1
ATOM 569 C CA . GLU A 1 72 ? -6.649 -4.284 8.265 1.00 92.62 72 GLU A CA 1
ATOM 570 C C . GLU A 1 72 ? -7.350 -5.633 8.064 1.00 92.62 72 GLU A C 1
ATOM 572 O O . GLU A 1 72 ? -8.332 -5.909 8.743 1.00 92.62 72 GLU A O 1
ATOM 577 N N . ASN A 1 73 ? -6.800 -6.518 7.227 1.00 90.19 73 ASN A N 1
ATOM 578 C CA . ASN A 1 73 ? -7.385 -7.842 6.979 1.00 90.19 73 ASN A CA 1
ATOM 579 C C . ASN A 1 73 ? -7.124 -8.872 8.088 1.00 90.19 73 ASN A C 1
ATOM 581 O O . ASN A 1 73 ? -7.766 -9.918 8.104 1.00 90.19 73 ASN A O 1
ATOM 585 N N . ASN A 1 74 ? -6.187 -8.605 9.003 1.00 90.44 74 ASN A N 1
ATOM 586 C CA . ASN A 1 74 ? -5.960 -9.444 10.185 1.00 90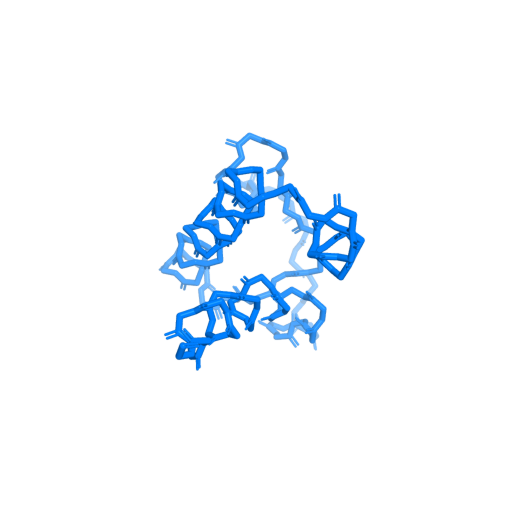.44 74 ASN A CA 1
ATOM 587 C C . ASN A 1 74 ? -6.784 -9.007 11.406 1.00 90.44 74 ASN A C 1
ATOM 589 O O . ASN A 1 74 ? -6.741 -9.690 12.433 1.00 90.44 74 ASN A O 1
ATOM 593 N N . LYS A 1 75 ? -7.523 -7.891 11.337 1.00 78.25 75 LYS A N 1
ATOM 594 C CA . LYS A 1 75 ? -8.473 -7.523 12.393 1.00 78.25 75 LYS A CA 1
ATOM 595 C C . LYS A 1 75 ? -9.644 -8.508 12.357 1.00 78.25 75 LYS A C 1
ATOM 597 O O . LYS A 1 75 ? -10.413 -8.519 11.400 1.00 78.25 75 LYS A O 1
ATOM 602 N N . LYS A 1 76 ? -9.713 -9.363 13.379 1.00 51.50 76 LYS A N 1
ATOM 603 C CA . LYS A 1 76 ? -10.861 -10.233 13.659 1.00 51.50 76 LYS A CA 1
ATOM 604 C C . LYS A 1 76 ? -12.043 -9.426 14.174 1.00 51.50 76 LYS A C 1
ATOM 606 O O . LYS A 1 76 ? -11.788 -8.478 14.951 1.00 51.50 76 LYS A O 1
#